Protein AF-A0A1X9Z288-F1 (afdb_monomer)

Sequence (140 aa):
MFLSTVYFWWFEVHLTEIKHWDFLKYLFLVIYVITYYTLAALLFPEDMRDYKDYKTYFLSRKKWFYSILAVLFLFDAVDTYLKGPGYHTEMLKVYPIREFIHIIACLNAARTNNKWVHLITVSAFIIFQCYWILNYYMNG

Structure (mmCIF, N/CA/C/O backbone):
data_AF-A0A1X9Z288-F1
#
_entry.id   AF-A0A1X9Z288-F1
#
loop_
_atom_site.group_PDB
_atom_site.id
_atom_site.type_symbol
_atom_site.label_atom_id
_atom_site.label_alt_id
_atom_site.label_com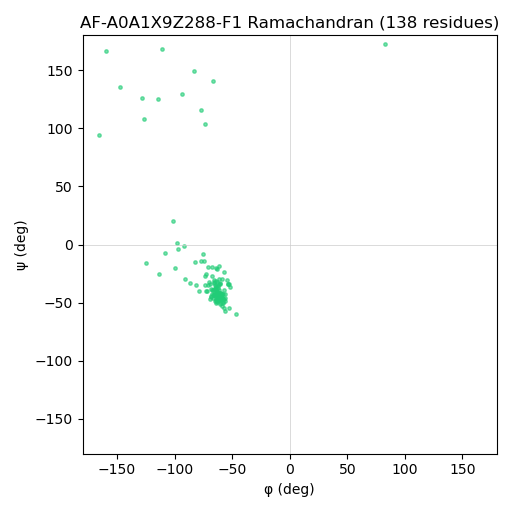p_id
_atom_site.label_asym_id
_atom_site.label_entity_id
_atom_site.label_seq_id
_atom_site.pdbx_PDB_ins_code
_atom_site.Cartn_x
_atom_site.Cartn_y
_atom_site.Cartn_z
_atom_site.occupancy
_atom_site.B_iso_or_equiv
_atom_site.auth_seq_id
_atom_site.auth_comp_id
_atom_site.auth_asym_id
_atom_site.auth_atom_id
_atom_site.pdbx_PDB_model_num
ATOM 1 N N . MET A 1 1 ? -5.688 5.644 1.866 1.00 89.69 1 MET A N 1
ATOM 2 C CA . MET A 1 1 ? -6.150 5.160 0.549 1.00 89.69 1 MET A CA 1
ATOM 3 C C . MET A 1 1 ? -6.051 6.233 -0.514 1.00 89.69 1 MET A C 1
ATOM 5 O O . MET A 1 1 ? -5.238 6.033 -1.392 1.00 89.69 1 MET A O 1
ATOM 9 N N . PHE A 1 2 ? -6.738 7.379 -0.406 1.00 91.81 2 PHE A N 1
ATOM 10 C CA . PHE A 1 2 ? -6.664 8.450 -1.421 1.00 91.81 2 PHE A CA 1
ATOM 11 C C . PHE A 1 2 ? -5.233 8.805 -1.872 1.00 91.81 2 PHE A C 1
ATOM 13 O O . PHE A 1 2 ? -4.898 8.607 -3.035 1.00 91.81 2 PHE A O 1
ATOM 20 N N . LEU A 1 3 ? -4.370 9.246 -0.946 1.00 93.12 3 LEU A N 1
ATOM 21 C CA . LEU A 1 3 ? -2.981 9.609 -1.266 1.00 93.12 3 LEU A CA 1
ATOM 22 C C . LEU A 1 3 ? -2.202 8.441 -1.892 1.00 93.12 3 LEU A C 1
ATOM 24 O O . LEU A 1 3 ? -1.492 8.627 -2.872 1.00 93.12 3 LEU A O 1
ATOM 28 N N . SER A 1 4 ? -2.367 7.234 -1.348 1.00 92.00 4 SER A N 1
ATOM 29 C CA . SER A 1 4 ? -1.723 6.020 -1.856 1.00 92.00 4 SER A CA 1
ATOM 30 C C . SER A 1 4 ? -2.188 5.662 -3.269 1.00 92.00 4 SER A C 1
ATOM 32 O O . SER A 1 4 ? -1.382 5.190 -4.054 1.00 92.00 4 SER A O 1
ATOM 34 N N . THR A 1 5 ? -3.458 5.899 -3.611 1.00 93.75 5 THR A N 1
ATOM 35 C CA . THR A 1 5 ? -3.999 5.669 -4.959 1.00 93.75 5 THR A CA 1
ATOM 36 C C . THR A 1 5 ? -3.475 6.699 -5.958 1.00 93.75 5 THR A C 1
ATOM 38 O O . THR A 1 5 ? -3.140 6.334 -7.079 1.00 93.75 5 THR A O 1
ATOM 41 N N . VAL A 1 6 ? -3.364 7.973 -5.563 1.00 93.81 6 VAL A N 1
ATOM 42 C CA . VAL A 1 6 ? -2.728 9.005 -6.403 1.00 93.81 6 VAL A CA 1
ATOM 43 C C . VAL A 1 6 ? -1.267 8.645 -6.662 1.00 93.81 6 VAL A C 1
ATOM 45 O O . VAL A 1 6 ? -0.822 8.661 -7.806 1.00 93.81 6 VAL A O 1
ATOM 48 N N . TYR A 1 7 ? -0.542 8.268 -5.605 1.00 91.56 7 TYR A N 1
ATOM 49 C CA . TYR A 1 7 ? 0.838 7.810 -5.718 1.00 91.56 7 TYR A CA 1
ATOM 50 C C . TYR A 1 7 ? 0.972 6.582 -6.619 1.00 91.56 7 TYR A C 1
ATOM 52 O O . TYR A 1 7 ? 1.837 6.574 -7.484 1.00 91.56 7 TYR A O 1
ATOM 60 N N . PHE A 1 8 ? 0.107 5.582 -6.441 1.00 93.69 8 PHE A N 1
ATOM 61 C CA . PHE A 1 8 ? 0.075 4.382 -7.270 1.00 93.69 8 PHE A CA 1
ATOM 62 C C . PHE A 1 8 ? -0.011 4.746 -8.752 1.00 93.69 8 PHE A C 1
ATOM 64 O O . PHE A 1 8 ? 0.872 4.388 -9.515 1.00 93.69 8 PHE A O 1
ATOM 71 N N . TRP A 1 9 ? -0.995 5.550 -9.160 1.00 93.31 9 TRP A N 1
ATOM 72 C CA . TRP A 1 9 ? -1.139 5.903 -10.575 1.00 93.31 9 TRP A CA 1
ATOM 73 C C . TRP A 1 9 ? 0.026 6.724 -11.123 1.00 93.31 9 TRP A C 1
ATOM 75 O O . TRP A 1 9 ? 0.408 6.530 -12.273 1.00 93.31 9 TRP A O 1
ATOM 85 N N . TRP A 1 10 ? 0.617 7.603 -10.311 1.00 91.06 10 TRP A N 1
ATOM 86 C CA . TRP A 1 10 ? 1.855 8.291 -10.680 1.00 91.06 10 TRP A CA 1
ATOM 87 C C . TRP A 1 10 ? 3.007 7.301 -10.902 1.00 91.06 10 TRP A C 1
ATOM 89 O O . TRP A 1 10 ? 3.732 7.384 -11.890 1.00 91.06 10 TRP A O 1
ATOM 99 N N . PHE A 1 11 ? 3.145 6.328 -10.005 1.00 87.50 11 PHE A N 1
ATOM 100 C CA . PHE A 1 11 ? 4.152 5.277 -10.080 1.00 87.50 11 PHE A CA 1
ATOM 101 C C . PHE A 1 11 ? 3.945 4.340 -11.282 1.00 87.50 11 PHE A C 1
ATOM 103 O O . PHE A 1 11 ? 4.922 3.882 -11.879 1.00 87.50 11 PHE A O 1
ATOM 110 N N . GLU A 1 12 ? 2.694 4.099 -11.678 1.00 90.50 12 GLU A N 1
ATOM 111 C CA . GLU A 1 12 ? 2.319 3.279 -12.834 1.00 90.50 12 GLU A CA 1
ATOM 112 C C . GLU A 1 12 ? 2.567 3.954 -14.187 1.00 90.50 12 GLU A C 1
ATOM 114 O O . GLU A 1 12 ? 2.592 3.258 -15.197 1.00 90.50 12 GLU A O 1
ATOM 119 N N . VAL A 1 13 ? 2.815 5.269 -14.261 1.00 85.94 13 VAL A N 1
ATOM 120 C CA . VAL A 1 13 ? 3.141 5.937 -15.542 1.00 85.94 13 VAL A CA 1
ATOM 121 C C . VAL A 1 13 ? 4.311 5.245 -16.255 1.00 85.94 13 VAL A C 1
ATOM 123 O O . VAL A 1 13 ? 4.308 5.102 -17.477 1.00 85.94 13 VAL A O 1
ATOM 126 N N . HIS A 1 14 ? 5.271 4.719 -15.499 1.00 81.94 14 HIS A N 1
ATOM 127 C CA . HIS A 1 14 ? 6.453 4.041 -16.032 1.00 81.94 14 HIS A CA 1
ATOM 128 C C . HIS A 1 14 ? 6.188 2.633 -16.568 1.00 81.94 14 HIS A C 1
ATOM 130 O O . HIS A 1 14 ? 7.034 2.064 -17.252 1.00 81.94 14 HIS A O 1
ATOM 136 N N . LEU A 1 15 ? 4.988 2.082 -16.366 1.00 81.38 15 LEU A N 1
ATOM 137 C CA . LEU A 1 15 ? 4.552 0.903 -17.112 1.00 81.38 15 LEU A CA 1
ATOM 138 C C . LEU A 1 15 ? 4.581 1.126 -18.631 1.00 81.38 15 LEU A C 1
ATOM 140 O O . LEU A 1 15 ? 4.701 0.161 -19.385 1.00 81.38 15 LEU A O 1
ATOM 144 N N . THR A 1 16 ? 4.497 2.381 -19.086 1.00 79.56 16 THR A N 1
ATOM 145 C CA . THR A 1 16 ? 4.634 2.737 -20.507 1.00 79.56 16 THR A CA 1
ATOM 146 C C . THR A 1 16 ? 6.015 2.402 -21.081 1.00 79.56 16 THR A C 1
ATOM 148 O O . THR A 1 16 ? 6.141 2.210 -22.289 1.00 79.56 16 THR A O 1
ATOM 151 N N . GLU A 1 17 ? 7.039 2.260 -20.236 1.00 80.12 17 GLU A N 1
ATOM 152 C CA . GLU A 1 17 ? 8.397 1.881 -20.642 1.00 80.12 17 GLU A CA 1
ATOM 153 C C . GLU A 1 17 ? 8.555 0.362 -20.825 1.00 80.12 17 GLU A C 1
ATOM 155 O O . GLU A 1 17 ? 9.502 -0.107 -21.469 1.00 80.12 17 GLU A O 1
ATOM 160 N N . ILE A 1 18 ? 7.607 -0.431 -20.312 1.00 81.25 18 ILE A N 1
ATOM 161 C CA . ILE A 1 18 ? 7.593 -1.884 -20.483 1.00 81.25 18 ILE A CA 1
ATOM 162 C C . ILE A 1 18 ? 7.188 -2.215 -21.925 1.00 81.25 18 ILE A C 1
ATOM 164 O O . ILE A 1 18 ? 6.017 -2.184 -22.298 1.00 81.25 18 ILE A O 1
ATOM 168 N N . LYS A 1 19 ? 8.178 -2.600 -22.740 1.00 79.94 19 LYS A N 1
ATOM 169 C CA . LYS A 1 19 ? 7.993 -2.918 -24.170 1.00 79.94 19 LYS A CA 1
ATOM 170 C C . LYS A 1 19 ? 7.171 -4.182 -24.441 1.00 79.94 19 LYS A C 1
ATOM 172 O O . LYS A 1 19 ? 6.570 -4.295 -25.505 1.00 79.94 19 LYS A O 1
ATOM 177 N N . HIS A 1 20 ? 7.167 -5.143 -23.515 1.00 83.69 20 HIS A N 1
ATOM 178 C CA . HIS A 1 20 ? 6.521 -6.443 -23.704 1.00 83.69 20 HIS A CA 1
ATOM 179 C C . HIS A 1 20 ? 5.550 -6.763 -22.567 1.00 83.69 20 HIS A C 1
ATOM 181 O O . HIS A 1 20 ? 5.956 -7.109 -21.455 1.00 83.69 20 HIS A O 1
ATOM 187 N N . TRP A 1 21 ? 4.261 -6.702 -22.892 1.00 92.56 21 TRP A N 1
ATOM 188 C CA . TRP A 1 21 ? 3.175 -7.139 -22.025 1.00 92.56 21 TRP A CA 1
ATOM 189 C C . TRP A 1 21 ? 2.795 -8.580 -22.331 1.00 92.56 21 TRP A C 1
ATOM 191 O O . TRP A 1 21 ? 2.549 -8.942 -23.480 1.00 92.56 21 TRP A O 1
ATOM 201 N N . ASP A 1 22 ? 2.723 -9.391 -21.283 1.00 92.12 22 ASP A N 1
ATOM 202 C CA . ASP A 1 22 ? 2.067 -10.690 -21.331 1.00 92.12 22 ASP A CA 1
ATOM 203 C C . ASP A 1 22 ? 0.789 -10.652 -20.485 1.00 92.12 22 ASP A C 1
ATOM 205 O O . ASP A 1 22 ? 0.530 -9.711 -19.726 1.00 92.12 22 ASP A O 1
ATOM 209 N N . PHE A 1 23 ? -0.024 -11.693 -20.633 1.00 94.06 23 PHE A N 1
ATOM 210 C CA . PHE A 1 23 ? -1.292 -11.807 -19.928 1.00 94.06 23 PHE A CA 1
ATOM 211 C C . PHE A 1 23 ? -1.131 -11.810 -18.399 1.00 94.06 23 PHE A C 1
ATOM 213 O O . PHE A 1 23 ? -1.996 -11.288 -17.700 1.00 94.06 23 PHE A O 1
ATOM 220 N N . LEU A 1 24 ? -0.034 -12.359 -17.864 1.00 93.94 24 LEU A N 1
ATOM 221 C CA . LEU A 1 24 ? 0.180 -12.453 -16.419 1.00 93.94 24 LEU A CA 1
ATOM 222 C C . LEU A 1 24 ? 0.501 -11.091 -15.806 1.00 93.94 24 LEU A C 1
ATOM 224 O O . LEU A 1 24 ? -0.039 -10.775 -14.749 1.00 93.94 24 LEU A O 1
ATOM 228 N N . LYS A 1 25 ? 1.311 -10.262 -16.476 1.00 92.62 25 LYS A N 1
ATOM 229 C CA . LYS A 1 25 ? 1.566 -8.876 -16.048 1.00 92.62 25 LYS A CA 1
ATOM 230 C C . LYS A 1 25 ? 0.279 -8.056 -16.038 1.00 92.62 25 LYS A C 1
ATOM 232 O O . LYS A 1 25 ? 0.012 -7.333 -15.082 1.00 92.62 25 LYS A O 1
ATOM 237 N N . TYR A 1 26 ? -0.546 -8.215 -17.073 1.00 93.56 26 TYR A N 1
ATOM 238 C CA . TYR A 1 26 ? -1.850 -7.558 -17.139 1.00 93.56 26 TYR A CA 1
ATOM 239 C C . TYR A 1 26 ? -2.787 -8.021 -16.013 1.00 93.56 26 TYR A C 1
ATOM 241 O O . TYR A 1 26 ? -3.355 -7.196 -15.299 1.00 93.56 26 TYR A O 1
ATOM 249 N N . LEU A 1 27 ? -2.911 -9.336 -15.806 1.00 96.62 27 LEU A N 1
ATOM 250 C CA . LEU A 1 27 ? -3.726 -9.909 -14.733 1.00 96.62 27 LEU A CA 1
ATOM 251 C C . LEU A 1 27 ? -3.256 -9.438 -13.350 1.00 96.62 27 LEU A C 1
ATOM 253 O O . LEU A 1 27 ? -4.080 -9.095 -12.503 1.00 96.62 27 LEU A O 1
ATOM 257 N N . PHE A 1 28 ? -1.941 -9.390 -13.132 1.00 96.31 28 PHE A N 1
ATOM 258 C CA . PHE A 1 28 ? -1.345 -8.872 -11.908 1.00 96.31 28 PHE A CA 1
ATOM 259 C C . PHE A 1 28 ? -1.759 -7.417 -11.652 1.00 96.31 28 PHE A C 1
ATOM 261 O O . PHE A 1 28 ? -2.260 -7.124 -10.567 1.00 96.31 28 PHE A O 1
ATOM 268 N N . LEU A 1 29 ? -1.644 -6.535 -12.652 1.00 95.62 29 LEU A N 1
ATOM 269 C CA . LEU A 1 29 ? -2.049 -5.132 -12.523 1.00 95.62 29 LEU A CA 1
ATOM 270 C C . LEU A 1 29 ? -3.535 -5.002 -12.154 1.00 95.62 29 LEU A C 1
ATOM 272 O O . LEU A 1 29 ? -3.894 -4.223 -11.271 1.00 95.62 29 LEU A O 1
ATOM 276 N N . VAL A 1 30 ? -4.407 -5.805 -12.772 1.00 97.00 30 VAL A N 1
ATOM 277 C CA . VAL A 1 30 ? -5.844 -5.823 -12.452 1.00 97.00 30 VAL A CA 1
ATOM 278 C C . VAL A 1 30 ? -6.085 -6.239 -10.997 1.00 97.00 30 VAL A C 1
ATOM 280 O O . VAL A 1 30 ? -6.818 -5.562 -10.275 1.00 97.00 30 VAL A O 1
ATOM 283 N N . ILE A 1 31 ? -5.444 -7.317 -10.536 1.00 98.12 31 ILE A N 1
ATOM 284 C CA . ILE A 1 31 ? -5.538 -7.775 -9.140 1.00 98.12 31 ILE A CA 1
ATOM 285 C C . ILE A 1 31 ? -5.012 -6.697 -8.180 1.00 98.12 31 ILE A C 1
ATOM 287 O O . ILE A 1 31 ? -5.607 -6.460 -7.122 1.00 98.12 31 ILE A O 1
ATOM 291 N N . TYR A 1 32 ? -3.935 -6.007 -8.554 1.00 96.94 32 TYR A N 1
ATOM 292 C CA . TYR A 1 32 ? -3.345 -4.951 -7.743 1.00 96.94 32 TYR A CA 1
ATOM 293 C C . TYR A 1 32 ? -4.321 -3.774 -7.563 1.00 96.94 32 TYR A C 1
ATOM 295 O O . TYR A 1 32 ? -4.616 -3.373 -6.433 1.00 96.94 32 TYR A O 1
ATOM 303 N N . VAL A 1 33 ? -4.944 -3.300 -8.647 1.00 97.00 33 VAL A N 1
ATOM 304 C CA . VAL A 1 33 ? -5.964 -2.235 -8.597 1.00 97.00 33 VAL A CA 1
ATOM 305 C C . VAL A 1 33 ? -7.201 -2.662 -7.793 1.00 97.00 33 VAL A C 1
ATOM 307 O O . VAL A 1 33 ? -7.709 -1.887 -6.977 1.00 97.00 33 VAL A O 1
ATOM 310 N N . ILE A 1 34 ? -7.668 -3.906 -7.949 1.00 97.69 34 ILE A N 1
ATOM 311 C CA . ILE A 1 34 ? -8.790 -4.446 -7.158 1.00 97.69 34 ILE A CA 1
ATOM 312 C C . ILE A 1 34 ? -8.456 -4.453 -5.659 1.00 97.69 34 ILE A C 1
ATOM 314 O O . ILE A 1 34 ? -9.327 -4.206 -4.822 1.00 97.69 34 ILE A O 1
ATOM 318 N N . THR A 1 35 ? -7.194 -4.680 -5.298 1.00 97.50 35 THR A N 1
ATOM 319 C CA . THR A 1 35 ? -6.738 -4.659 -3.901 1.00 97.50 35 THR A CA 1
ATOM 320 C C . THR A 1 35 ? -6.819 -3.249 -3.309 1.00 97.50 35 THR A C 1
ATOM 322 O O . THR A 1 35 ? -7.339 -3.082 -2.201 1.00 97.50 35 THR A O 1
ATOM 325 N N . TYR A 1 36 ? -6.410 -2.218 -4.061 1.00 96.31 36 TYR A N 1
ATOM 326 C CA . TYR A 1 36 ? -6.622 -0.815 -3.677 1.00 96.31 36 TYR A CA 1
ATOM 327 C C . TYR A 1 36 ? -8.103 -0.496 -3.461 1.00 96.31 36 TYR A C 1
ATOM 329 O O . TYR A 1 36 ? -8.460 0.103 -2.442 1.00 96.31 36 TYR A O 1
ATOM 337 N N . TYR A 1 37 ? -8.965 -0.914 -4.393 1.00 95.00 37 TYR A N 1
ATOM 338 C CA . TYR A 1 37 ? -10.411 -0.728 -4.273 1.00 95.00 37 TYR A CA 1
ATOM 339 C C . TYR A 1 37 ? -10.968 -1.423 -3.026 1.00 95.00 37 TYR A C 1
ATOM 341 O O . TYR A 1 37 ? -11.686 -0.802 -2.247 1.00 95.00 37 TYR A O 1
ATOM 349 N N . THR A 1 38 ? -10.575 -2.674 -2.781 1.00 95.19 38 THR A N 1
ATOM 350 C CA . THR A 1 38 ? -11.030 -3.465 -1.628 1.00 95.19 38 THR A CA 1
ATOM 351 C C . THR A 1 38 ? -10.665 -2.787 -0.307 1.00 95.19 38 THR A C 1
ATOM 353 O O . THR A 1 38 ? -11.487 -2.702 0.602 1.00 95.19 38 THR A O 1
ATOM 356 N N . LEU A 1 39 ? -9.451 -2.242 -0.197 1.00 95.75 39 LEU A N 1
ATOM 357 C CA . LEU A 1 39 ? -9.025 -1.484 0.981 1.00 95.75 39 LEU A CA 1
ATOM 358 C C . LEU A 1 39 ? -9.792 -0.172 1.154 1.00 95.75 39 LEU A C 1
ATOM 360 O O . LEU A 1 39 ? -10.112 0.197 2.283 1.00 95.75 39 LEU A O 1
ATOM 364 N N . ALA A 1 40 ? -10.085 0.533 0.060 1.00 93.88 40 ALA A N 1
ATOM 365 C CA . ALA A 1 40 ? -10.908 1.736 0.105 1.00 93.88 40 ALA A CA 1
ATOM 366 C C . ALA A 1 40 ? -12.346 1.414 0.544 1.00 93.88 40 ALA A C 1
ATOM 368 O O . ALA A 1 40 ? -12.874 2.099 1.417 1.00 93.88 40 ALA A O 1
ATOM 369 N N . ALA A 1 41 ? -12.934 0.340 0.013 1.00 92.19 41 ALA A N 1
ATOM 370 C CA . ALA A 1 41 ? -14.260 -0.137 0.389 1.00 92.19 41 ALA A CA 1
ATOM 371 C C . ALA A 1 41 ? -14.313 -0.570 1.863 1.00 92.19 41 ALA A C 1
ATOM 373 O O . ALA A 1 41 ? -15.227 -0.193 2.581 1.00 92.19 41 ALA A O 1
ATOM 374 N N . LEU A 1 42 ? -13.291 -1.267 2.370 1.00 91.94 42 LEU A N 1
ATOM 375 C CA . LEU A 1 42 ? -13.246 -1.710 3.770 1.00 91.94 42 LEU A CA 1
ATOM 376 C C . LEU A 1 42 ? -13.208 -0.572 4.800 1.00 91.94 42 LEU A C 1
ATOM 378 O O . LEU A 1 42 ? -13.534 -0.805 5.966 1.00 91.94 42 LEU A O 1
ATOM 382 N N . LEU A 1 43 ? -12.806 0.640 4.407 1.00 89.06 43 LEU A N 1
ATOM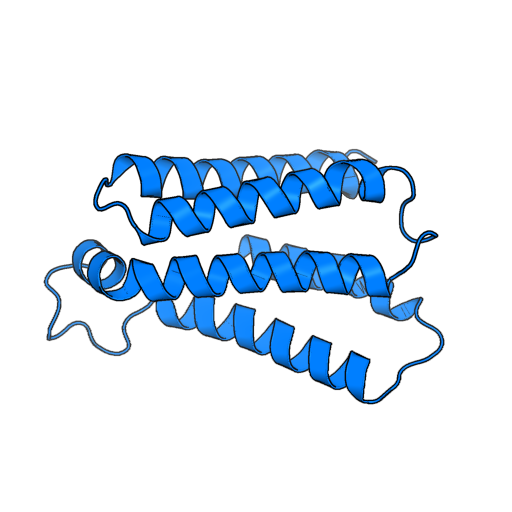 383 C CA . LEU A 1 43 ? -12.808 1.793 5.310 1.00 89.06 43 LEU A CA 1
ATOM 384 C C . LEU A 1 43 ? -14.210 2.325 5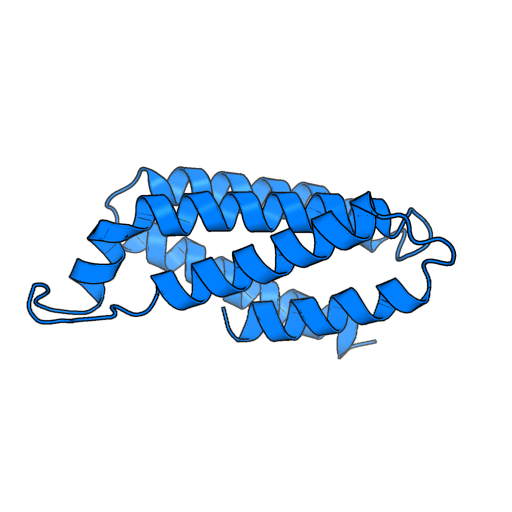.593 1.00 89.06 43 LEU A C 1
ATOM 386 O O . LEU A 1 43 ? -14.425 2.890 6.666 1.00 89.06 43 LEU A O 1
ATOM 390 N N . PHE A 1 44 ? -15.145 2.136 4.663 1.00 84.50 44 PHE A N 1
ATOM 391 C CA . PHE A 1 44 ? -16.490 2.675 4.769 1.00 84.50 44 PHE A CA 1
ATOM 392 C C . PHE A 1 44 ? -17.505 1.534 4.897 1.00 84.50 44 PHE A C 1
ATOM 394 O O . PHE A 1 44 ? -17.513 0.619 4.080 1.00 84.50 44 PHE A O 1
ATOM 401 N N . PRO A 1 45 ? -18.345 1.541 5.936 1.00 80.38 45 PRO A N 1
ATOM 402 C CA . PRO A 1 45 ? -19.439 0.589 6.035 1.00 80.38 45 PRO A CA 1
ATOM 403 C C . PRO A 1 45 ? -20.475 0.852 4.941 1.00 80.38 45 PRO A C 1
ATOM 405 O O . PRO A 1 45 ? -20.818 2.004 4.682 1.00 80.38 45 PRO A O 1
ATOM 408 N N . GLU A 1 46 ? -21.027 -0.217 4.366 1.00 78.94 46 GLU A N 1
ATOM 409 C CA . GLU A 1 46 ? -22.248 -0.133 3.549 1.00 78.94 46 GLU A CA 1
ATOM 410 C C . GLU A 1 46 ? -23.453 0.288 4.404 1.00 78.94 46 GLU A C 1
ATOM 412 O O . GLU A 1 46 ? -24.354 0.971 3.922 1.00 78.94 46 GLU A O 1
ATOM 417 N N . ASP A 1 47 ? -23.441 -0.083 5.690 1.00 77.44 47 ASP A N 1
ATOM 418 C CA . ASP A 1 47 ? -24.494 0.226 6.646 1.00 77.44 47 ASP A CA 1
ATOM 419 C C . ASP A 1 47 ? -23.947 0.415 8.071 1.00 77.44 47 ASP A C 1
ATOM 421 O O . ASP A 1 47 ? -23.125 -0.363 8.559 1.00 77.44 47 ASP A O 1
ATOM 425 N N . MET A 1 48 ? -24.424 1.459 8.749 1.00 81.12 48 MET A N 1
ATOM 426 C CA . MET A 1 48 ? -24.048 1.810 10.120 1.00 81.12 48 MET A CA 1
ATOM 427 C C . MET A 1 48 ? -25.039 1.305 11.174 1.00 81.12 48 MET A C 1
ATOM 429 O O . MET A 1 48 ? -24.767 1.471 12.360 1.00 81.12 48 MET A O 1
ATOM 433 N N . ARG A 1 49 ? -26.166 0.687 10.790 1.00 78.31 49 ARG A N 1
ATOM 434 C CA . ARG A 1 49 ? -27.218 0.242 11.728 1.00 78.31 49 ARG A CA 1
ATOM 435 C C . ARG A 1 49 ? -26.694 -0.651 12.860 1.00 78.31 49 ARG A C 1
ATOM 437 O O . ARG A 1 49 ? -27.166 -0.525 13.987 1.00 78.31 49 ARG A O 1
ATOM 444 N N . ASP A 1 50 ? -25.679 -1.468 12.584 1.00 77.81 50 ASP A N 1
ATOM 445 C CA . ASP A 1 50 ? -25.077 -2.393 13.555 1.00 77.81 50 ASP A CA 1
ATOM 446 C C . ASP A 1 50 ? -23.873 -1.805 14.325 1.00 77.81 50 ASP A C 1
ATOM 448 O O . ASP A 1 50 ? -23.298 -2.472 15.191 1.00 77.81 50 ASP A O 1
ATOM 452 N N . TYR A 1 51 ? -23.462 -0.561 14.041 1.00 82.75 51 TYR A N 1
ATOM 453 C CA . TYR A 1 51 ? -22.241 0.038 14.588 1.00 82.75 51 TYR A CA 1
ATOM 454 C C . TYR A 1 51 ? -22.487 1.404 15.232 1.00 82.75 51 TYR A C 1
ATOM 456 O O . TYR A 1 51 ? -22.955 2.349 14.608 1.00 82.75 51 TYR A O 1
ATOM 464 N N . LYS A 1 52 ? -22.061 1.544 16.494 1.00 81.06 52 LYS A N 1
ATOM 465 C CA . LYS A 1 52 ? -22.193 2.794 17.261 1.00 81.06 52 LYS A CA 1
ATOM 466 C C . LYS A 1 52 ? -21.419 3.969 16.648 1.00 81.06 52 LYS A C 1
ATOM 468 O O . LYS A 1 52 ? -21.852 5.112 16.756 1.00 81.06 52 LYS A O 1
ATOM 473 N N . ASP A 1 53 ? -20.249 3.695 16.072 1.00 86.75 53 ASP A N 1
ATOM 474 C CA . ASP A 1 53 ? -19.366 4.686 15.462 1.00 86.75 53 ASP A CA 1
ATOM 475 C C . ASP A 1 53 ? -18.386 4.038 14.462 1.00 86.75 53 ASP A C 1
ATOM 477 O O . ASP A 1 53 ? -18.186 2.818 14.436 1.00 86.75 53 ASP A O 1
ATOM 481 N N . TYR A 1 54 ? -17.728 4.874 13.650 1.00 85.62 54 TYR A N 1
ATOM 482 C CA . TYR A 1 54 ? -16.720 4.445 12.669 1.00 85.62 54 TYR A CA 1
ATOM 483 C C . TYR A 1 54 ? -15.537 3.705 13.300 1.00 85.62 54 TYR A C 1
ATOM 485 O O . TYR A 1 54 ? -14.922 2.842 12.672 1.00 85.62 54 TYR A O 1
ATOM 493 N N . LYS A 1 55 ? -15.197 4.028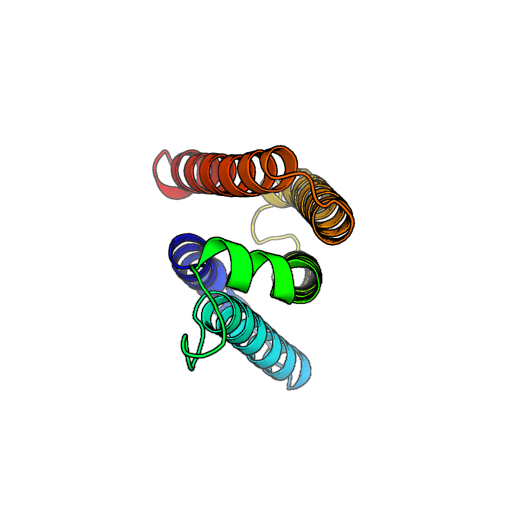 14.551 1.00 87.38 55 LYS A N 1
ATOM 494 C CA . LYS A 1 55 ? -14.067 3.415 15.249 1.00 87.38 55 LYS A CA 1
ATOM 495 C C . LYS A 1 55 ? -14.365 1.951 15.555 1.00 87.38 55 LYS A C 1
ATOM 497 O O . LYS A 1 55 ? -13.523 1.090 15.315 1.00 87.38 55 LYS A O 1
ATOM 502 N N . THR A 1 56 ? -15.549 1.672 16.082 1.00 87.56 56 THR A N 1
ATOM 503 C CA . THR A 1 56 ? -16.030 0.324 16.388 1.00 87.56 56 THR A CA 1
ATOM 504 C C . THR A 1 56 ? -16.151 -0.501 15.112 1.00 87.56 56 THR A C 1
ATOM 506 O O . THR A 1 56 ? -15.686 -1.642 15.083 1.00 87.56 56 THR A O 1
ATOM 509 N N . TYR A 1 57 ? -16.669 0.104 14.037 1.00 90.69 57 TYR A N 1
ATOM 510 C CA . TYR A 1 57 ? -16.692 -0.513 12.712 1.00 90.69 57 TYR A CA 1
ATOM 511 C C . TYR A 1 57 ? -15.286 -0.926 12.255 1.00 90.69 57 TYR A C 1
ATOM 513 O O . TYR A 1 57 ? -15.026 -2.115 12.043 1.00 90.69 57 TYR A O 1
ATOM 521 N N . PHE A 1 58 ? -14.345 0.023 12.195 1.00 89.00 58 PHE A N 1
ATOM 522 C CA . PHE A 1 58 ? -12.984 -0.250 11.738 1.00 89.00 58 PHE A CA 1
ATOM 523 C C . PHE A 1 58 ? -12.292 -1.305 12.605 1.00 89.00 58 PHE A C 1
ATOM 525 O O . PHE A 1 58 ? -11.679 -2.231 12.082 1.00 89.00 58 PHE A O 1
ATOM 532 N N . LEU A 1 59 ? -12.430 -1.234 13.934 1.00 88.81 59 LEU A N 1
ATOM 533 C CA . LEU A 1 59 ? -11.833 -2.221 14.838 1.00 88.81 59 LEU A CA 1
ATOM 534 C C . LEU A 1 59 ? -12.367 -3.644 14.607 1.00 88.81 59 LEU A C 1
ATOM 536 O O . LEU A 1 59 ? -11.610 -4.596 14.806 1.00 88.81 59 LEU A O 1
ATOM 540 N N . SER A 1 60 ? -13.612 -3.798 14.145 1.00 90.62 60 SER A N 1
ATOM 541 C CA . SER A 1 60 ? -14.185 -5.103 13.780 1.00 90.62 60 SER A CA 1
ATOM 542 C C . SER A 1 60 ? -13.609 -5.679 12.475 1.00 90.62 60 SER A C 1
ATOM 544 O O . SER A 1 60 ? -13.569 -6.897 12.296 1.00 90.62 60 SER A O 1
ATOM 546 N N . ARG A 1 61 ? -13.119 -4.816 11.573 1.00 91.56 61 ARG A N 1
ATOM 547 C CA . ARG A 1 61 ? -12.571 -5.181 10.252 1.00 91.56 61 ARG A CA 1
ATOM 548 C C . ARG A 1 61 ? -11.057 -5.042 10.146 1.00 91.56 61 ARG A C 1
ATOM 550 O O . ARG A 1 61 ? -10.471 -5.496 9.169 1.00 91.56 61 ARG A O 1
ATOM 557 N N . LYS A 1 62 ? -10.396 -4.489 11.161 1.00 93.56 62 LYS A N 1
ATOM 558 C CA . LYS A 1 62 ? -8.965 -4.158 11.139 1.00 93.56 62 LYS A CA 1
ATOM 559 C C . LYS A 1 62 ? -8.067 -5.316 10.710 1.00 93.56 62 LYS A C 1
ATOM 561 O O . LYS A 1 62 ? -7.075 -5.079 10.040 1.00 93.56 62 LYS A O 1
ATOM 566 N N . LYS A 1 63 ? -8.397 -6.560 11.089 1.00 95.00 63 LYS A N 1
ATOM 567 C CA . LYS A 1 63 ? -7.611 -7.741 10.708 1.00 95.00 63 LYS A CA 1
ATOM 568 C C . LYS A 1 63 ? -7.577 -7.865 9.191 1.00 95.00 63 LYS A C 1
ATOM 570 O O . LYS A 1 63 ? -6.500 -7.908 8.622 1.00 95.00 63 LYS A O 1
ATOM 575 N N . TRP A 1 64 ? -8.746 -7.811 8.555 1.00 95.94 64 TRP A N 1
ATOM 576 C CA . TRP A 1 64 ? -8.870 -7.797 7.102 1.00 95.94 64 TRP A CA 1
ATOM 577 C C . TRP A 1 64 ? -8.178 -6.591 6.482 1.00 95.94 64 TRP A C 1
ATOM 579 O O . TRP A 1 64 ? -7.378 -6.767 5.571 1.00 95.94 64 TRP A O 1
ATOM 589 N N . PHE A 1 65 ? -8.411 -5.391 7.019 1.00 95.94 65 PHE A N 1
ATOM 590 C CA . PHE A 1 65 ? -7.786 -4.177 6.499 1.00 95.94 65 PHE A CA 1
ATOM 591 C C . PHE A 1 65 ? -6.253 -4.269 6.509 1.00 95.94 65 PHE A C 1
ATOM 593 O O . PHE A 1 65 ? -5.623 -4.126 5.469 1.00 95.94 65 PHE A O 1
ATOM 600 N N . TYR A 1 66 ? -5.637 -4.569 7.655 1.00 96.69 66 TYR A N 1
ATOM 601 C CA . TYR A 1 66 ? -4.180 -4.653 7.762 1.00 96.69 66 TYR A CA 1
ATOM 602 C C . TYR A 1 66 ? -3.591 -5.864 7.029 1.00 96.69 66 TYR A C 1
ATOM 604 O O . TYR A 1 66 ? -2.490 -5.762 6.497 1.00 96.69 66 TYR A O 1
ATOM 612 N N . SER A 1 67 ? -4.298 -6.996 6.957 1.00 96.38 67 SER A N 1
ATOM 613 C CA . SER A 1 67 ? -3.846 -8.150 6.170 1.00 96.38 67 SER A CA 1
ATOM 614 C C . SER A 1 67 ? -3.834 -7.850 4.673 1.00 96.38 67 SER A C 1
ATOM 616 O O . SER A 1 67 ? -2.842 -8.137 4.011 1.00 96.38 67 SER A O 1
ATOM 618 N N . ILE A 1 68 ? -4.891 -7.234 4.143 1.00 97.44 68 ILE A N 1
ATOM 619 C CA . ILE A 1 68 ? -4.953 -6.851 2.727 1.00 97.44 68 ILE A CA 1
ATOM 620 C C . ILE A 1 68 ? -3.963 -5.716 2.442 1.00 97.44 68 ILE A C 1
ATOM 622 O O . ILE A 1 68 ? -3.333 -5.708 1.392 1.00 97.44 68 ILE A O 1
ATOM 626 N N . LEU A 1 69 ? -3.743 -4.804 3.393 1.00 97.19 69 LEU A N 1
ATOM 627 C CA . LEU A 1 69 ? -2.725 -3.761 3.269 1.00 97.19 69 LEU A CA 1
ATOM 628 C C . LEU A 1 69 ? -1.305 -4.347 3.211 1.00 97.19 69 LEU A C 1
ATOM 630 O O . LEU A 1 69 ? -0.485 -3.871 2.438 1.00 97.19 69 LEU A O 1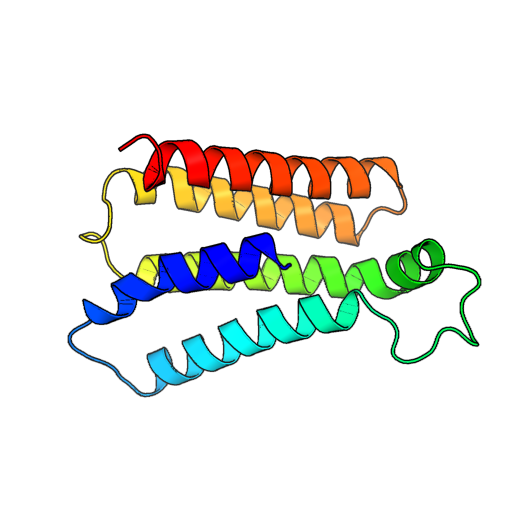
ATOM 634 N N . ALA A 1 70 ? -1.017 -5.418 3.955 1.00 97.38 70 ALA A N 1
ATOM 635 C CA . ALA A 1 70 ? 0.250 -6.139 3.824 1.00 97.38 70 ALA A CA 1
ATOM 636 C C . ALA A 1 70 ? 0.401 -6.808 2.444 1.00 97.38 70 ALA A C 1
ATOM 638 O O . ALA A 1 70 ? 1.490 -6.793 1.876 1.00 97.38 70 ALA A O 1
ATOM 639 N N . VAL A 1 71 ? -0.683 -7.365 1.891 1.00 97.50 71 VAL A N 1
ATOM 640 C CA . VAL A 1 71 ? -0.696 -7.906 0.518 1.00 97.50 71 VAL A CA 1
ATOM 641 C C . VAL A 1 71 ? -0.468 -6.797 -0.510 1.00 97.50 71 VAL A C 1
ATOM 643 O O . VAL A 1 71 ? 0.266 -7.009 -1.468 1.00 97.50 71 VAL A O 1
ATOM 646 N N . LEU A 1 72 ? -1.028 -5.607 -0.287 1.00 97.06 72 LEU A N 1
ATOM 647 C CA . LEU A 1 72 ? -0.810 -4.445 -1.146 1.00 97.06 72 LEU A CA 1
ATOM 648 C C . LEU A 1 72 ? 0.680 -4.086 -1.246 1.00 97.06 72 LEU A C 1
ATOM 650 O O . LEU A 1 72 ? 1.181 -3.923 -2.349 1.00 97.06 72 LEU A O 1
ATOM 654 N N . PHE A 1 73 ? 1.392 -4.039 -0.117 1.00 95.62 73 PHE A N 1
ATOM 655 C CA . PHE A 1 73 ? 2.842 -3.795 -0.086 1.00 95.62 73 PHE A CA 1
ATOM 656 C C . PHE A 1 73 ? 3.656 -4.923 -0.740 1.00 95.62 73 PHE A C 1
ATOM 658 O O . PHE A 1 73 ? 4.687 -4.687 -1.365 1.00 95.62 73 PHE A O 1
ATOM 665 N N . LEU A 1 74 ? 3.180 -6.171 -0.664 1.00 95.06 74 LEU A N 1
ATOM 666 C CA . LEU A 1 74 ? 3.790 -7.266 -1.420 1.00 95.06 74 LEU A CA 1
ATOM 667 C C . LEU A 1 74 ? 3.618 -7.067 -2.933 1.00 95.06 74 LEU A C 1
ATOM 669 O O . LEU A 1 74 ? 4.564 -7.291 -3.685 1.00 95.06 74 LEU A O 1
ATOM 673 N N . PHE A 1 75 ? 2.434 -6.649 -3.383 1.00 95.56 75 PHE A N 1
ATOM 674 C CA . PHE A 1 75 ? 2.205 -6.320 -4.789 1.00 95.56 75 PHE A CA 1
ATOM 675 C C . PHE A 1 75 ? 3.051 -5.129 -5.230 1.00 95.56 75 PHE A C 1
ATOM 677 O O . PHE A 1 75 ? 3.668 -5.214 -6.281 1.00 95.56 75 PHE A O 1
ATOM 684 N N . ASP A 1 76 ? 3.197 -4.096 -4.406 1.00 92.81 76 ASP A N 1
ATOM 685 C CA . ASP A 1 76 ? 4.085 -2.962 -4.683 1.00 92.81 76 ASP A CA 1
ATOM 686 C C . ASP A 1 76 ? 5.543 -3.397 -4.925 1.00 92.81 76 ASP A C 1
ATOM 688 O O . ASP A 1 76 ? 6.197 -2.968 -5.880 1.00 92.81 76 ASP A O 1
ATOM 692 N N . ALA A 1 77 ? 6.040 -4.336 -4.112 1.00 90.44 77 ALA A N 1
ATOM 693 C CA . ALA A 1 77 ? 7.368 -4.916 -4.291 1.00 90.44 77 ALA A CA 1
ATOM 694 C C . ALA A 1 77 ? 7.488 -5.734 -5.593 1.00 90.44 77 ALA A C 1
ATOM 696 O O . ALA A 1 77 ? 8.499 -5.634 -6.294 1.00 90.44 77 ALA A O 1
ATOM 697 N N . VAL A 1 78 ? 6.470 -6.538 -5.927 1.00 91.12 78 VAL A N 1
ATOM 698 C CA . VAL A 1 78 ? 6.434 -7.327 -7.173 1.00 91.12 78 VAL A CA 1
ATOM 699 C C . VAL A 1 78 ? 6.375 -6.411 -8.392 1.00 91.12 78 VAL A C 1
ATOM 701 O O . VAL A 1 78 ? 7.123 -6.620 -9.344 1.00 91.12 78 VAL A O 1
ATOM 704 N N . ASP A 1 79 ? 5.539 -5.380 -8.353 1.00 91.12 79 ASP A N 1
ATOM 705 C CA . ASP A 1 79 ? 5.404 -4.392 -9.418 1.00 91.12 79 ASP A CA 1
ATOM 706 C C . ASP A 1 79 ? 6.728 -3.657 -9.679 1.00 91.12 79 ASP A C 1
ATOM 708 O O . ASP A 1 79 ? 7.224 -3.601 -10.807 1.00 91.12 79 ASP A O 1
ATOM 712 N N . THR A 1 80 ? 7.377 -3.205 -8.605 1.00 88.19 80 THR A N 1
ATOM 713 C CA . THR A 1 80 ? 8.699 -2.574 -8.672 1.00 88.19 80 THR A CA 1
ATOM 714 C C . THR A 1 80 ? 9.736 -3.497 -9.318 1.00 88.19 80 THR A C 1
ATOM 716 O O . THR A 1 80 ? 10.563 -3.048 -10.113 1.00 88.19 80 THR A O 1
ATOM 719 N N . TYR A 1 81 ? 9.686 -4.798 -9.022 1.00 85.62 81 TYR A N 1
ATOM 720 C CA . TYR A 1 81 ? 10.560 -5.785 -9.655 1.00 85.62 81 TYR A CA 1
ATOM 721 C C . TYR A 1 81 ? 10.248 -5.973 -11.150 1.00 85.62 81 TYR A C 1
ATOM 723 O O . TYR A 1 81 ? 11.175 -6.074 -11.956 1.00 85.62 81 TYR A O 1
ATOM 731 N N . LEU A 1 82 ? 8.968 -5.974 -11.541 1.00 86.69 82 LEU A N 1
ATOM 732 C CA . LEU A 1 82 ? 8.540 -6.106 -12.940 1.00 86.69 82 LEU A CA 1
ATOM 733 C C . LEU A 1 82 ? 8.986 -4.928 -13.818 1.00 86.69 82 LEU A C 1
ATOM 735 O O . LEU A 1 82 ? 9.276 -5.138 -14.997 1.00 86.69 82 LEU A O 1
ATOM 739 N N . LYS A 1 83 ? 9.091 -3.720 -13.251 1.00 85.56 83 LYS A N 1
ATOM 740 C CA . LYS A 1 83 ? 9.620 -2.523 -13.935 1.00 85.56 83 LYS A CA 1
ATOM 741 C C . LYS A 1 83 ? 11.123 -2.624 -14.240 1.00 85.56 83 LYS A C 1
ATOM 743 O O . LYS A 1 83 ? 11.621 -1.968 -15.152 1.00 85.56 83 LYS A O 1
ATOM 748 N N . GLY A 1 84 ? 11.836 -3.518 -13.555 1.00 79.00 84 GLY A N 1
ATOM 749 C CA . GLY A 1 84 ? 13.219 -3.877 -13.856 1.00 79.00 84 GLY A CA 1
ATOM 750 C C . GLY A 1 84 ? 14.276 -2.917 -13.283 1.00 79.00 84 GLY A C 1
ATOM 751 O O . GLY A 1 84 ? 13.969 -1.856 -12.741 1.00 79.00 84 GLY A O 1
ATOM 752 N N . PRO A 1 85 ? 15.567 -3.285 -13.392 1.00 68.69 85 PRO A N 1
ATOM 753 C CA . PRO A 1 85 ? 16.661 -2.605 -12.693 1.00 68.69 85 PRO A CA 1
ATOM 754 C C . PRO A 1 85 ? 16.982 -1.203 -13.228 1.00 68.69 85 PRO A C 1
ATOM 756 O O . PRO A 1 85 ? 17.613 -0.418 -12.525 1.00 68.69 85 PRO A O 1
ATOM 759 N N . GLY A 1 86 ? 16.567 -0.887 -14.460 1.00 65.75 86 GLY A N 1
ATOM 760 C CA . GLY A 1 86 ? 16.798 0.415 -15.091 1.00 65.75 86 GLY A CA 1
ATOM 761 C C . GLY A 1 86 ? 15.873 1.525 -14.595 1.00 65.75 86 GLY A C 1
ATOM 762 O O . GLY A 1 86 ? 16.175 2.687 -14.835 1.00 65.75 86 GLY A O 1
ATOM 763 N N . TYR A 1 87 ? 14.791 1.173 -13.891 1.0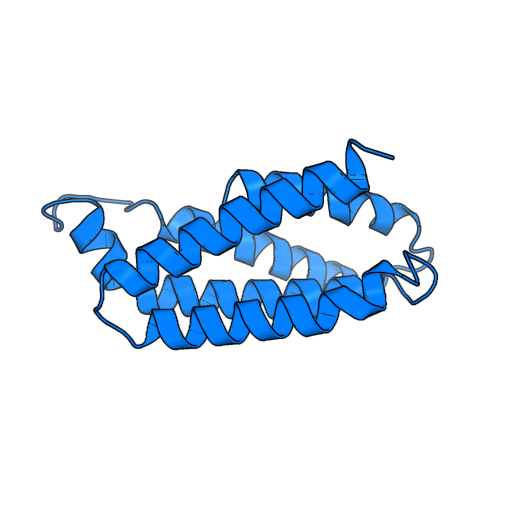0 66.00 87 TYR A N 1
ATOM 764 C CA . TYR A 1 87 ? 13.753 2.121 -13.505 1.00 66.00 87 TYR A CA 1
ATOM 765 C C . TYR A 1 87 ? 14.291 3.188 -12.544 1.00 66.00 87 TYR A C 1
ATOM 767 O O . TYR A 1 87 ? 14.172 4.362 -12.846 1.00 66.00 87 TYR A O 1
ATOM 775 N N . HIS A 1 88 ? 14.986 2.802 -11.465 1.00 61.03 88 HIS A N 1
ATOM 776 C CA . HIS A 1 88 ? 15.769 3.708 -10.610 1.00 61.03 88 HIS A CA 1
ATOM 777 C C . HIS A 1 88 ? 16.711 2.892 -9.705 1.00 61.03 88 HIS A C 1
ATOM 779 O O . HIS A 1 88 ? 16.327 2.456 -8.616 1.00 61.03 88 HIS A O 1
ATOM 785 N N . THR A 1 89 ? 17.960 2.685 -10.125 1.00 63.06 89 THR A N 1
ATOM 786 C CA . THR A 1 89 ? 18.965 1.877 -9.398 1.00 63.06 89 THR A CA 1
ATOM 787 C C . THR A 1 89 ? 19.194 2.314 -7.946 1.00 63.06 89 THR A C 1
ATOM 789 O O . THR A 1 89 ? 19.483 1.472 -7.096 1.00 63.06 89 THR A O 1
ATOM 792 N N . GLU A 1 90 ? 19.027 3.601 -7.630 1.00 64.00 90 GLU A N 1
ATOM 793 C CA . GLU A 1 90 ? 19.125 4.110 -6.255 1.00 64.00 90 GLU A CA 1
ATOM 794 C C . GLU A 1 90 ? 17.836 3.907 -5.439 1.00 64.00 90 GLU A C 1
ATOM 796 O O . GLU A 1 90 ? 17.908 3.581 -4.253 1.00 64.00 90 GLU A O 1
ATOM 801 N N . MET A 1 91 ? 16.650 4.005 -6.055 1.00 65.12 91 MET A N 1
ATOM 802 C CA . MET A 1 91 ? 15.386 3.737 -5.351 1.00 65.12 91 MET A CA 1
ATOM 803 C C . MET A 1 91 ? 15.246 2.259 -4.983 1.00 65.12 91 MET A C 1
ATOM 805 O O . MET A 1 91 ? 14.805 1.949 -3.877 1.00 65.12 91 MET A O 1
ATOM 809 N N . LEU A 1 92 ? 15.687 1.352 -5.863 1.00 66.38 92 LEU A N 1
ATOM 810 C CA . LEU A 1 92 ? 15.616 -0.103 -5.678 1.00 66.38 92 LEU A CA 1
ATOM 811 C C . LEU A 1 92 ? 16.394 -0.624 -4.458 1.00 66.38 92 LEU A C 1
ATOM 813 O O . LEU A 1 92 ? 16.127 -1.734 -4.007 1.00 66.38 92 LEU A O 1
ATOM 817 N N . LYS A 1 93 ? 17.336 0.146 -3.896 1.00 73.00 93 LYS A N 1
ATOM 818 C CA . LYS A 1 93 ? 18.065 -0.251 -2.677 1.00 73.00 93 LYS A CA 1
ATOM 819 C C . LYS A 1 93 ? 17.242 -0.021 -1.409 1.00 73.00 93 LYS A C 1
ATOM 821 O O . LYS A 1 93 ? 17.269 -0.838 -0.493 1.00 73.00 93 LYS A O 1
ATOM 826 N N . VAL A 1 94 ? 16.514 1.094 -1.349 1.00 78.31 94 VAL A N 1
ATOM 827 C CA . VAL A 1 94 ? 15.746 1.512 -0.162 1.00 78.31 94 VAL A CA 1
ATOM 828 C C . VAL A 1 94 ? 14.347 0.891 -0.160 1.00 78.31 94 VAL A C 1
ATOM 830 O O . VAL A 1 94 ? 13.817 0.556 0.900 1.00 78.31 94 VAL A O 1
ATOM 833 N N . TYR A 1 95 ? 13.768 0.690 -1.346 1.00 80.00 95 TYR A N 1
ATOM 834 C CA . TYR A 1 95 ? 12.406 0.185 -1.530 1.00 80.00 95 TYR A CA 1
ATOM 835 C C . TYR A 1 95 ? 12.136 -1.171 -0.850 1.00 80.00 95 TYR A C 1
ATOM 837 O O . TYR A 1 95 ? 11.169 -1.266 -0.102 1.00 80.00 95 TYR A O 1
ATOM 845 N N . PRO A 1 96 ? 12.980 -2.214 -0.998 1.00 82.50 96 PRO A N 1
ATOM 846 C CA . PRO A 1 96 ? 12.690 -3.530 -0.424 1.00 82.50 96 PRO A CA 1
ATOM 847 C C . PRO A 1 96 ? 12.681 -3.519 1.107 1.00 82.50 96 PRO A C 1
ATOM 849 O O . PRO A 1 96 ? 11.842 -4.161 1.738 1.00 82.50 96 PRO A O 1
ATOM 852 N N . ILE A 1 97 ? 13.594 -2.753 1.715 1.00 87.62 97 ILE A N 1
ATOM 853 C CA . ILE A 1 97 ? 13.654 -2.577 3.171 1.00 87.62 97 ILE A CA 1
ATOM 854 C C . ILE A 1 97 ? 12.400 -1.842 3.644 1.00 87.62 97 ILE A C 1
ATOM 856 O O . ILE A 1 97 ? 11.782 -2.235 4.635 1.00 87.62 97 ILE A O 1
ATOM 860 N N . ARG A 1 98 ? 11.999 -0.798 2.913 1.00 88.56 98 ARG A N 1
ATOM 861 C CA . ARG A 1 98 ? 10.776 -0.048 3.182 1.00 88.56 98 ARG A CA 1
ATOM 862 C C . ARG A 1 98 ? 9.547 -0.957 3.135 1.00 88.56 98 ARG A C 1
ATOM 864 O O . ARG A 1 98 ? 8.795 -0.966 4.109 1.00 88.56 98 ARG A O 1
ATOM 871 N N . GLU A 1 99 ? 9.348 -1.717 2.062 1.00 91.50 99 GLU A N 1
ATOM 872 C CA . GLU A 1 99 ? 8.191 -2.613 1.920 1.00 91.50 99 GLU A CA 1
ATOM 873 C C . GLU A 1 99 ? 8.161 -3.669 3.025 1.00 91.50 99 GLU A C 1
ATOM 875 O O . GLU A 1 99 ? 7.128 -3.895 3.657 1.00 91.50 99 GLU A O 1
ATOM 880 N N . PHE A 1 100 ? 9.318 -4.242 3.363 1.00 92.94 100 PHE A N 1
ATOM 881 C CA . PHE A 1 100 ? 9.421 -5.191 4.466 1.00 92.94 100 PHE A CA 1
ATOM 882 C C . PHE A 1 100 ? 8.976 -4.580 5.805 1.00 92.94 100 PHE A C 1
ATOM 884 O O . PHE A 1 100 ? 8.1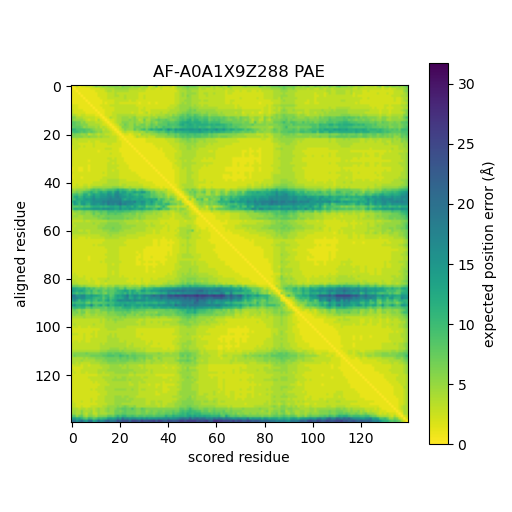85 -5.184 6.533 1.00 92.94 100 PHE A O 1
ATOM 891 N N . ILE A 1 101 ? 9.419 -3.358 6.121 1.00 94.75 101 ILE A N 1
ATOM 892 C CA . ILE A 1 101 ? 9.001 -2.645 7.338 1.00 94.75 101 ILE A CA 1
ATOM 893 C C . ILE A 1 101 ? 7.483 -2.411 7.341 1.00 94.75 101 ILE A C 1
ATOM 895 O O . ILE A 1 101 ? 6.832 -2.652 8.362 1.00 94.75 101 ILE A O 1
ATOM 899 N N . HIS A 1 102 ? 6.903 -1.987 6.215 1.00 95.38 102 HIS A N 1
ATOM 900 C CA . HIS A 1 102 ? 5.463 -1.750 6.092 1.00 95.38 102 HIS A CA 1
ATOM 901 C C . HIS A 1 102 ? 4.644 -3.033 6.288 1.00 95.38 102 HIS A C 1
ATOM 903 O O . HIS A 1 102 ? 3.661 -3.028 7.039 1.00 95.38 102 HIS A O 1
ATOM 909 N N . ILE A 1 103 ? 5.078 -4.149 5.696 1.00 96.56 103 ILE A N 1
ATOM 910 C CA . ILE A 1 103 ? 4.453 -5.466 5.866 1.00 96.56 103 ILE A CA 1
ATOM 911 C C . ILE A 1 103 ? 4.482 -5.881 7.341 1.00 96.56 103 ILE A C 1
ATOM 913 O O . ILE A 1 103 ? 3.442 -6.223 7.910 1.00 96.56 103 ILE A O 1
ATOM 917 N N . ILE A 1 104 ? 5.641 -5.801 8.003 1.00 96.56 104 ILE A N 1
ATOM 918 C CA . ILE A 1 104 ? 5.772 -6.165 9.422 1.00 96.56 104 ILE A CA 1
ATOM 919 C C . ILE A 1 104 ? 4.906 -5.263 10.311 1.00 96.56 104 ILE A C 1
ATOM 921 O O . ILE A 1 104 ? 4.239 -5.756 11.227 1.00 96.56 104 ILE A O 1
ATOM 925 N N . ALA A 1 105 ? 4.857 -3.958 10.039 1.00 96.62 105 ALA A N 1
ATOM 926 C CA . ALA A 1 105 ? 3.989 -3.028 10.757 1.00 96.62 105 ALA A CA 1
ATOM 927 C C . ALA A 1 105 ? 2.502 -3.393 10.591 1.00 96.62 105 ALA A C 1
ATOM 929 O O . ALA A 1 105 ? 1.770 -3.430 11.582 1.00 96.62 105 ALA A O 1
ATOM 930 N N . CYS A 1 106 ? 2.067 -3.752 9.379 1.00 97.12 106 CYS A N 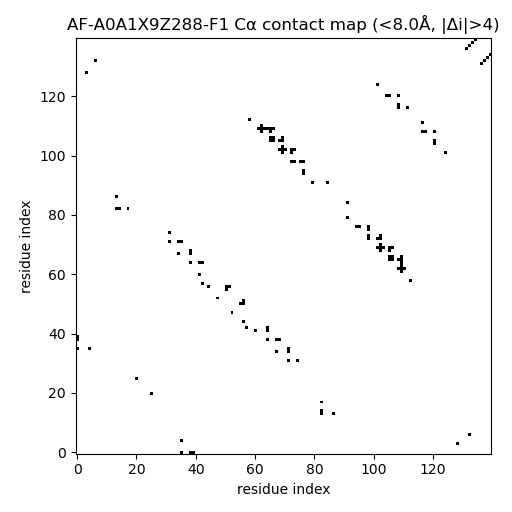1
ATOM 931 C CA . CYS A 1 106 ? 0.701 -4.208 9.113 1.00 97.12 106 CYS A CA 1
ATOM 932 C C . CYS A 1 106 ? 0.366 -5.506 9.853 1.00 97.12 106 CYS A C 1
ATOM 934 O O . CYS A 1 106 ? -0.669 -5.592 10.511 1.00 97.12 106 CYS A O 1
ATOM 936 N N . LEU A 1 107 ? 1.252 -6.505 9.815 1.00 96.12 107 LEU A N 1
ATOM 937 C CA . LEU A 1 107 ? 1.038 -7.778 10.510 1.00 96.12 107 LEU A CA 1
ATOM 938 C C . LEU A 1 107 ? 0.936 -7.595 12.033 1.00 96.12 107 LEU A C 1
ATOM 940 O O . LEU A 1 107 ? 0.124 -8.256 12.684 1.00 96.12 107 LEU A O 1
ATOM 944 N N . ASN A 1 108 ? 1.719 -6.680 12.609 1.00 95.81 108 ASN A N 1
ATOM 945 C CA . ASN A 1 108 ? 1.607 -6.317 14.022 1.00 95.81 108 ASN A CA 1
ATOM 946 C C . ASN A 1 108 ? 0.299 -5.570 14.320 1.00 95.81 108 ASN A C 1
ATOM 948 O O . ASN A 1 108 ? -0.410 -5.912 15.272 1.00 95.81 108 ASN A O 1
ATOM 952 N N . ALA A 1 109 ? -0.065 -4.600 13.477 1.00 95.56 109 ALA A N 1
ATOM 953 C CA . ALA A 1 109 ? -1.312 -3.856 13.599 1.00 95.56 109 ALA A CA 1
ATOM 954 C C . ALA A 1 109 ? -2.547 -4.767 13.466 1.00 95.56 109 ALA A C 1
ATOM 956 O O . ALA A 1 109 ? -3.525 -4.575 14.181 1.00 95.56 109 ALA A O 1
ATOM 957 N N . ALA A 1 110 ? -2.503 -5.822 12.651 1.00 95.31 110 ALA A N 1
ATOM 958 C CA . ALA A 1 110 ? -3.594 -6.790 12.539 1.00 95.31 110 ALA A CA 1
ATOM 959 C C . ALA A 1 110 ? -3.862 -7.549 13.858 1.00 95.31 110 ALA A C 1
ATOM 961 O O . ALA A 1 110 ? -5.005 -7.908 14.153 1.00 95.31 110 ALA A O 1
ATOM 962 N N . ARG A 1 111 ? -2.822 -7.801 14.664 1.00 94.50 111 ARG A N 1
ATOM 963 C CA . ARG A 1 111 ? -2.903 -8.643 15.874 1.00 94.50 111 ARG A CA 1
ATOM 964 C C . ARG A 1 111 ? -3.233 -7.866 17.145 1.00 94.50 111 ARG A C 1
ATOM 966 O O . ARG A 1 111 ? -3.854 -8.415 18.051 1.00 94.50 111 ARG A O 1
ATOM 973 N N . THR A 1 112 ? -2.834 -6.602 17.229 1.00 93.19 112 THR A N 1
ATOM 974 C CA . THR A 1 112 ? -3.015 -5.780 18.434 1.00 93.19 112 THR A CA 1
ATOM 975 C C . THR A 1 112 ? -4.402 -5.149 18.522 1.00 93.19 112 THR A C 1
ATOM 977 O O . THR A 1 112 ? -5.007 -4.815 17.508 1.00 93.19 112 THR A O 1
ATOM 980 N N . ASN A 1 113 ? -4.903 -4.933 19.743 1.00 89.19 113 ASN A N 1
ATOM 981 C CA . ASN A 1 113 ? -6.093 -4.116 20.032 1.00 89.19 113 ASN A CA 1
ATOM 982 C C . ASN A 1 113 ? -5.747 -2.684 20.476 1.00 89.19 113 ASN A C 1
ATOM 984 O O . ASN A 1 113 ? -6.644 -1.901 20.788 1.00 89.19 113 ASN A O 1
ATOM 988 N N . ASN A 1 114 ? -4.461 -2.328 20.519 1.00 91.56 114 ASN A N 1
ATOM 989 C CA . ASN A 1 114 ? -4.031 -1.028 21.009 1.00 91.56 114 ASN A CA 1
ATOM 990 C C . ASN A 1 114 ? -4.261 0.071 19.958 1.00 91.56 114 ASN A C 1
ATOM 992 O O . ASN A 1 114 ? -3.600 0.106 18.920 1.00 91.56 114 ASN A O 1
ATOM 996 N N . LYS A 1 115 ? -5.149 1.023 20.278 1.00 89.38 115 LYS A N 1
ATOM 997 C CA . LYS A 1 115 ? -5.451 2.199 19.441 1.00 89.38 115 LYS A CA 1
ATOM 998 C C . LYS A 1 115 ? -4.207 2.998 19.042 1.00 89.38 115 LYS A C 1
ATOM 1000 O O . LYS A 1 115 ? -4.167 3.537 17.942 1.00 89.38 115 LYS A O 1
ATOM 1005 N N . TRP A 1 116 ? -3.201 3.060 19.915 1.00 91.44 116 TRP A N 1
ATOM 1006 C CA . TRP A 1 116 ? -1.974 3.806 19.658 1.00 91.44 116 TRP A CA 1
ATOM 1007 C C . TRP A 1 116 ? -1.115 3.139 18.597 1.00 91.44 116 TRP A C 1
ATOM 1009 O O . TRP A 1 116 ? -0.534 3.843 17.785 1.00 91.44 116 TRP A O 1
ATOM 1019 N N . VAL A 1 117 ? -1.092 1.804 18.542 1.00 93.12 117 VAL A N 1
ATOM 1020 C CA . VAL A 1 117 ? -0.367 1.094 17.481 1.00 93.12 117 VAL A CA 1
ATOM 1021 C C . VAL A 1 117 ? -1.004 1.407 16.131 1.00 93.12 117 VAL A C 1
ATOM 1023 O O . VAL A 1 117 ? -0.304 1.818 15.219 1.00 93.12 117 VAL A O 1
ATOM 1026 N N . HIS A 1 118 ? -2.333 1.323 16.026 1.00 92.88 118 HIS A N 1
ATOM 1027 C CA . HIS A 1 118 ? -3.043 1.676 14.794 1.00 92.88 118 HIS A CA 1
ATOM 1028 C C . HIS A 1 118 ? -2.779 3.122 14.358 1.00 92.88 118 HIS A C 1
ATOM 1030 O O . HIS A 1 118 ? -2.481 3.362 13.189 1.00 92.88 118 HIS A O 1
ATOM 1036 N N . LEU A 1 119 ? -2.862 4.067 15.301 1.00 92.75 119 LEU A N 1
ATOM 1037 C CA . LEU A 1 119 ? -2.631 5.483 15.034 1.00 92.75 119 LEU A CA 1
ATOM 1038 C C . LEU A 1 119 ? -1.191 5.742 14.584 1.00 92.75 119 LEU A C 1
ATOM 1040 O O . LEU A 1 119 ? -0.990 6.387 13.564 1.00 92.75 119 LEU A O 1
ATOM 1044 N N . ILE A 1 120 ? -0.199 5.218 15.308 1.00 94.75 120 ILE A N 1
ATOM 1045 C CA . ILE A 1 120 ? 1.218 5.392 14.972 1.00 94.75 120 ILE A CA 1
ATOM 1046 C C . ILE A 1 120 ? 1.518 4.766 13.612 1.00 94.75 120 ILE A C 1
ATOM 1048 O O . ILE A 1 120 ? 2.134 5.424 12.784 1.00 94.75 120 ILE A O 1
ATOM 1052 N N . THR A 1 121 ? 1.052 3.541 13.348 1.00 94.31 121 THR A N 1
ATOM 1053 C CA . THR A 1 121 ? 1.268 2.866 12.061 1.00 94.31 121 THR A CA 1
ATOM 1054 C C . THR A 1 121 ? 0.706 3.685 10.901 1.00 94.31 121 THR A C 1
ATOM 1056 O O . THR A 1 121 ? 1.421 3.950 9.941 1.00 94.31 121 THR A O 1
ATOM 1059 N N . VAL A 1 122 ? -0.550 4.133 10.991 1.00 93.44 122 VAL A N 1
ATOM 1060 C CA . VAL A 1 122 ? -1.186 4.895 9.904 1.00 93.44 122 VAL A CA 1
ATOM 1061 C C . VAL A 1 122 ? -0.545 6.273 9.739 1.00 93.44 122 VAL A C 1
ATOM 1063 O O . VAL A 1 122 ? -0.248 6.670 8.614 1.00 93.44 122 VAL A O 1
ATOM 1066 N N . SER A 1 123 ? -0.284 6.991 10.834 1.00 95.19 123 SER A N 1
ATOM 1067 C CA . SER A 1 123 ? 0.380 8.297 10.779 1.00 95.19 123 SER A CA 1
ATOM 1068 C C . SER A 1 123 ? 1.791 8.188 10.206 1.00 95.19 123 SER A C 1
ATOM 1070 O O . SER A 1 123 ? 2.159 8.996 9.359 1.00 95.19 123 SER A O 1
ATOM 1072 N N . ALA A 1 124 ? 2.561 7.173 10.607 1.00 95.06 124 ALA A N 1
ATOM 1073 C CA . ALA A 1 124 ? 3.892 6.920 10.065 1.00 95.06 124 ALA A CA 1
ATOM 1074 C C . ALA A 1 124 ? 3.837 6.639 8.560 1.00 95.06 124 ALA A C 1
ATOM 1076 O O . ALA A 1 124 ? 4.624 7.222 7.822 1.00 95.06 124 ALA A O 1
ATOM 1077 N N . PHE A 1 125 ? 2.880 5.828 8.093 1.00 94.94 125 PHE A N 1
ATOM 1078 C CA . PHE A 1 125 ? 2.701 5.566 6.661 1.00 94.94 125 PHE A CA 1
ATOM 1079 C C . PHE A 1 125 ? 2.380 6.842 5.883 1.00 94.94 125 PHE A C 1
ATOM 1081 O O . PHE A 1 125 ? 2.981 7.086 4.844 1.00 94.94 125 PHE A O 1
ATOM 1088 N N . ILE A 1 126 ? 1.479 7.690 6.387 1.00 94.81 126 ILE A N 1
ATOM 1089 C CA . ILE A 1 126 ? 1.124 8.951 5.718 1.00 94.81 126 ILE A CA 1
ATOM 1090 C C . ILE A 1 126 ? 2.320 9.907 5.682 1.00 94.81 126 ILE A C 1
ATOM 1092 O O . ILE A 1 126 ? 2.637 10.442 4.623 1.00 94.81 126 ILE A O 1
ATOM 1096 N N . ILE A 1 127 ? 2.998 10.109 6.816 1.00 95.25 127 ILE A N 1
ATOM 1097 C CA . ILE A 1 127 ? 4.168 10.994 6.905 1.00 95.25 127 ILE A CA 1
ATOM 1098 C C . ILE A 1 127 ? 5.267 10.507 5.964 1.00 95.25 127 ILE A C 1
ATOM 1100 O O . ILE A 1 127 ? 5.822 11.304 5.209 1.00 95.25 127 ILE A O 1
ATOM 1104 N N . PHE A 1 128 ? 5.549 9.204 5.977 1.00 92.06 128 PHE A N 1
ATOM 1105 C CA . PHE A 1 128 ? 6.547 8.604 5.104 1.00 92.06 128 PHE A CA 1
ATOM 1106 C C . PHE A 1 128 ? 6.166 8.762 3.629 1.00 92.06 128 PHE A C 1
ATOM 1108 O O . PHE A 1 128 ? 7.003 9.160 2.825 1.00 92.06 128 PHE A O 1
ATOM 1115 N N . GLN A 1 129 ? 4.903 8.517 3.272 1.00 92.12 129 GLN A N 1
ATOM 1116 C CA . GLN A 1 129 ? 4.407 8.693 1.908 1.00 92.12 129 GLN A CA 1
ATOM 1117 C C . GLN A 1 129 ? 4.574 10.141 1.433 1.00 92.12 129 GLN A C 1
ATOM 1119 O O . GLN A 1 129 ? 5.072 10.372 0.334 1.00 92.12 129 GLN A O 1
ATOM 1124 N N . CYS A 1 130 ? 4.202 11.120 2.262 1.00 94.12 130 CYS A N 1
ATOM 1125 C CA . CYS A 1 130 ? 4.391 12.536 1.954 1.00 94.12 130 CYS A CA 1
ATOM 1126 C C . CYS A 1 130 ? 5.875 12.884 1.798 1.00 94.12 130 CYS A C 1
ATOM 1128 O O . CYS A 1 130 ? 6.250 13.527 0.822 1.00 94.12 130 CYS A O 1
ATOM 1130 N N . TYR A 1 131 ? 6.724 12.430 2.726 1.00 92.00 131 TYR A N 1
ATOM 1131 C CA . TYR A 1 131 ? 8.174 12.612 2.646 1.00 92.00 131 TYR A CA 1
ATOM 1132 C C . TYR A 1 131 ? 8.738 12.034 1.343 1.00 92.00 131 TYR A C 1
ATOM 1134 O O . TYR A 1 131 ? 9.512 12.703 0.661 1.00 92.00 131 TYR A O 1
ATOM 1142 N N . TRP A 1 132 ? 8.328 10.820 0.969 1.00 87.94 132 TRP A N 1
ATOM 1143 C CA . TRP A 1 132 ? 8.768 10.172 -0.262 1.00 87.94 132 TRP A CA 1
ATOM 1144 C C . TRP A 1 132 ? 8.347 10.974 -1.492 1.00 87.94 132 TRP A C 1
ATOM 1146 O O . TRP A 1 132 ? 9.177 11.256 -2.353 1.00 87.94 132 TRP A O 1
ATOM 1156 N N . ILE A 1 133 ? 7.077 11.389 -1.550 1.00 89.44 133 ILE A N 1
ATOM 1157 C CA . ILE A 1 133 ? 6.549 12.162 -2.677 1.00 89.44 133 ILE A CA 1
ATOM 1158 C C . ILE A 1 133 ? 7.319 13.475 -2.849 1.00 89.44 133 ILE A C 1
ATOM 1160 O O . ILE A 1 133 ? 7.755 13.796 -3.953 1.00 89.44 133 ILE A O 1
ATOM 1164 N N . LEU A 1 134 ? 7.530 14.205 -1.751 1.00 90.19 134 LEU A N 1
ATOM 1165 C CA . LEU A 1 134 ? 8.208 15.497 -1.775 1.00 90.19 134 LEU A CA 1
ATOM 1166 C C . LEU A 1 134 ? 9.668 15.373 -2.221 1.00 90.19 134 LEU A C 1
ATOM 1168 O O . LEU A 1 134 ? 10.100 16.117 -3.096 1.00 90.19 134 LEU A O 1
ATOM 1172 N N . ASN A 1 135 ? 10.425 14.429 -1.659 1.00 85.88 135 ASN A N 1
ATOM 1173 C CA . ASN A 1 135 ? 11.858 14.328 -1.948 1.00 85.88 135 ASN A CA 1
ATOM 1174 C C . ASN A 1 135 ? 12.164 13.769 -3.333 1.00 85.88 135 ASN A C 1
ATOM 1176 O O . ASN A 1 135 ? 13.147 14.186 -3.932 1.00 85.88 135 ASN A O 1
ATOM 1180 N N . TYR A 1 136 ? 11.354 12.835 -3.831 1.00 80.38 136 TYR A N 1
ATOM 1181 C CA . TYR A 1 136 ? 11.672 12.141 -5.076 1.00 80.38 136 TYR A CA 1
ATOM 1182 C C . TYR A 1 136 ? 10.946 12.679 -6.308 1.00 80.38 136 TYR A C 1
ATOM 1184 O O . TYR A 1 136 ? 11.419 12.431 -7.412 1.00 80.38 136 TYR A O 1
ATOM 1192 N N . TYR A 1 137 ? 9.827 13.395 -6.151 1.00 79.75 137 TYR A N 1
ATOM 1193 C CA . TYR A 1 137 ? 9.052 13.881 -7.303 1.00 79.75 137 TYR A CA 1
ATOM 1194 C C . TYR A 1 137 ? 8.799 15.388 -7.316 1.00 79.75 137 TYR A C 1
ATOM 1196 O O . TYR A 1 137 ? 8.408 15.904 -8.357 1.00 79.75 137 TYR A O 1
ATOM 1204 N N . MET A 1 138 ? 8.985 16.099 -6.198 1.00 78.56 138 MET A N 1
ATOM 1205 C CA . MET A 1 138 ? 8.761 17.554 -6.147 1.00 78.56 138 MET A CA 1
ATOM 1206 C C . MET A 1 138 ? 10.036 18.371 -5.918 1.00 78.56 138 MET A C 1
ATOM 1208 O O . MET A 1 138 ? 10.079 19.528 -6.320 1.00 78.56 138 MET A O 1
ATOM 1212 N N . ASN A 1 139 ? 11.062 17.787 -5.296 1.00 64.75 139 ASN A N 1
ATOM 1213 C CA . ASN A 1 139 ? 12.353 18.435 -5.036 1.00 64.75 139 ASN A CA 1
ATOM 1214 C C . ASN A 1 139 ? 13.459 18.008 -6.028 1.00 64.75 139 ASN A C 1
ATOM 1216 O O . ASN A 1 139 ? 14.640 18.138 -5.703 1.00 64.75 139 ASN A O 1
ATOM 1220 N N . GLY A 1 140 ? 13.082 17.477 -7.197 1.00 50.84 140 GLY A N 1
ATOM 1221 C CA . GLY A 1 140 ? 13.987 17.057 -8.274 1.00 50.84 140 GLY A CA 1
ATOM 1222 C C . GLY A 1 140 ? 13.923 17.986 -9.473 1.00 50.84 140 GLY A C 1
ATOM 1223 O O . GLY A 1 140 ? 12.786 18.300 -9.887 1.00 50.84 140 GLY A O 1
#

pLDDT: mean 88.66, std 9.08, range [50.84, 98.12]

Mean predicted aligned error: 4.75 Å

Radius of gyration: 16.42 Å; Cα contacts (8 Å, |Δi|>4): 72; chains: 1; bounding box: 46×31×45 Å

Secondary structure (DSSP, 8-state):
-HHHHHHHHHHHGGGGG-----HHHHHHHHHHHHHHHHHHHHHS-S--TT-SSHHHHHHHHHHHHHHHHHHHHHHHHHHHHHH-TTS-TTHHHHHHHHHHHHHHHHHHHHH---HHHHHHHHHHHHHHHHHHHIIIII--

Solvent-accessible surface area (backbone atoms only — not comparable to full-atom values): 8054 Å² total; per-residue (Å²): 97,70,69,59,52,55,49,4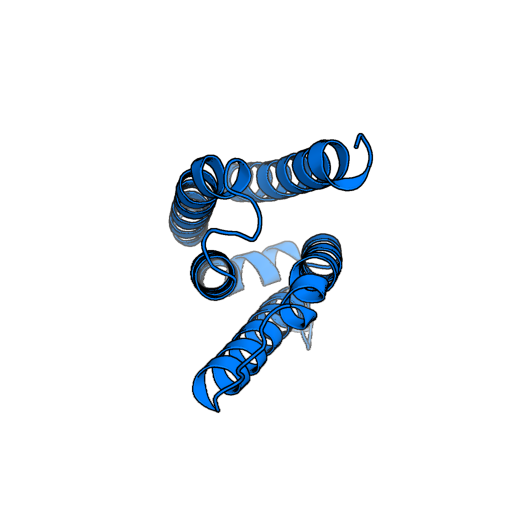7,58,62,63,50,59,60,56,76,72,59,87,78,86,51,71,65,63,53,51,48,53,53,53,51,54,50,48,55,50,50,54,51,50,68,75,51,74,97,67,58,90,91,41,98,44,73,64,62,47,44,66,75,43,35,45,60,50,25,51,51,50,27,49,49,39,51,47,52,54,51,52,57,56,73,66,37,75,83,72,45,68,72,55,64,67,54,47,61,58,50,38,51,53,53,29,53,51,22,57,50,48,35,74,54,86,53,67,64,56,50,48,50,53,53,51,49,52,52,53,48,50,52,52,50,48,44,61,70,69,66,70,108

Foldseek 3Di:
DVLVVVVVVVVCVLVVVVPDDDPVNVVLVVVLVVLVVVLVCQQDDPDCPPPPDSVRSCLVCLLVNLQSQLVNLVSVLVVVPSSHCVPDVVCNVVSVVVSVVLNVLSNVSSPDPDPVSVVCSVVVVVVVSVVCCCVPPVVD